Protein AF-A0A924LIJ9-F1 (afdb_monomer)

Sequence (118 aa):
MTGRARPAIWGLVGAFFLATGLNVYALPADGTVAAGQASIVTTKAAVTVNQSTQNAVINWQGFSIAQGEAVKFVQPNGNAVILNRVLGADPSSILGSLSANGKVFVVNPSGILFGSSA

Secondary structure (DSSP, 8-state):
----------------------------BS-EEEES-EEEEE-SSEEEEEE-SSEEEEEESB--B-TT-EEEEE-SSTT-EEEEEE-SSSPEEE-SEEEESSEEEEE-TT-EEE-TT-

Nearest PDB structures (foldseek):
  4i84-assembly2_B  TM=9.922E-01  e=5.155E-11  Haemophilus influenzae Rd KW20
  4i84-assembly1_A  TM=9.916E-01  e=1.038E-10  Haemophilus influenzae Rd KW20
  4rm6-assembly1_A  TM=9.778E-01  e=4.782E-10  Haemophilus influenzae Rd KW20
  8vbb-assembly1_A  TM=9.843E-01  e=4.210E-10  Escherichia coli ETEC H10407
  4rt6-assembly1_A  TM=9.891E-01  e=1.094E-09  Haemophilus influenzae Rd KW20

Structure (mmCIF, N/CA/C/O backbone):
data_AF-A0A924LIJ9-F1
#
_entry.id   AF-A0A924LIJ9-F1
#
loop_
_atom_site.group_PDB
_atom_site.id
_atom_site.type_symbol
_atom_site.label_atom_id
_atom_site.label_alt_id
_atom_site.label_comp_id
_atom_site.label_asym_id
_atom_site.label_entity_id
_atom_site.label_seq_id
_atom_site.pdbx_PDB_ins_code
_atom_site.Cartn_x
_atom_site.Cartn_y
_atom_site.Cartn_z
_atom_site.occupancy
_atom_site.B_iso_or_equiv
_atom_site.auth_seq_id
_atom_site.auth_comp_id
_atom_site.auth_asym_id
_atom_site.auth_atom_id
_atom_site.pdbx_PDB_model_num
ATOM 1 N N . MET A 1 1 ? 20.175 22.443 -79.063 1.00 53.19 1 MET A N 1
ATOM 2 C CA . MET A 1 1 ? 21.214 21.908 -78.159 1.00 53.19 1 MET A CA 1
ATOM 3 C C . MET A 1 1 ? 21.671 23.033 -77.245 1.00 53.19 1 MET A C 1
ATOM 5 O O . MET A 1 1 ? 22.390 23.885 -77.735 1.00 53.19 1 MET A O 1
ATOM 9 N N . THR A 1 2 ? 21.181 23.041 -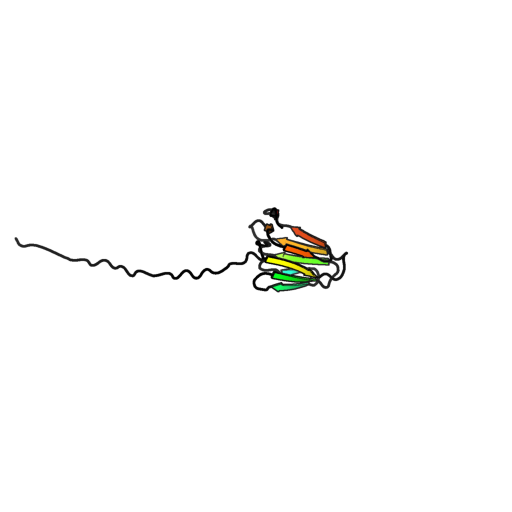75.998 1.00 53.56 2 THR A N 1
ATOM 10 C CA . THR A 1 2 ? 21.575 23.825 -74.793 1.00 53.56 2 THR A CA 1
ATOM 11 C C . THR A 1 2 ? 20.359 23.725 -73.847 1.00 53.56 2 THR A C 1
ATOM 13 O O . THR A 1 2 ? 19.258 24.040 -74.263 1.00 53.56 2 THR A O 1
ATOM 16 N N . GLY A 1 3 ? 20.346 23.218 -72.614 1.00 47.31 3 GLY A N 1
ATOM 17 C CA . GLY A 1 3 ? 21.355 22.670 -71.720 1.00 47.31 3 GLY A CA 1
ATOM 18 C C . GLY A 1 3 ? 21.146 23.226 -70.300 1.00 47.31 3 GLY A C 1
ATOM 19 O O . GLY A 1 3 ? 21.646 24.309 -70.047 1.00 47.31 3 GLY A O 1
ATOM 20 N N . ARG A 1 4 ? 20.523 22.429 -69.399 1.00 56.50 4 ARG A N 1
ATOM 21 C CA . ARG A 1 4 ? 20.652 22.434 -67.905 1.00 56.50 4 ARG A CA 1
ATOM 22 C C . ARG A 1 4 ? 20.063 23.656 -67.147 1.00 56.50 4 ARG A C 1
ATOM 24 O O . ARG A 1 4 ? 20.039 24.744 -67.684 1.00 56.50 4 ARG A O 1
ATOM 31 N N . ALA A 1 5 ? 19.575 23.613 -65.901 1.00 51.09 5 ALA A N 1
ATOM 32 C CA . ALA A 1 5 ? 19.364 22.602 -64.856 1.00 51.09 5 ALA A CA 1
ATOM 33 C C . ALA A 1 5 ? 18.304 23.144 -63.860 1.00 51.09 5 ALA A C 1
ATOM 35 O O . ALA A 1 5 ? 18.177 24.354 -63.688 1.00 51.09 5 ALA A O 1
ATOM 36 N N . ARG A 1 6 ? 17.572 22.257 -63.174 1.00 67.62 6 ARG A N 1
ATOM 37 C CA . ARG A 1 6 ? 16.712 22.591 -62.020 1.00 67.62 6 ARG A CA 1
ATOM 38 C C . ARG A 1 6 ? 17.536 22.444 -60.732 1.00 67.62 6 ARG A C 1
ATOM 40 O O . ARG A 1 6 ? 18.161 21.394 -60.594 1.00 67.62 6 ARG A O 1
ATOM 47 N N . PRO A 1 7 ? 17.471 23.367 -59.758 1.00 55.41 7 PRO A N 1
ATOM 48 C CA . PRO A 1 7 ? 17.781 23.031 -58.378 1.00 55.41 7 PRO A CA 1
ATOM 49 C C . PRO A 1 7 ? 16.484 22.862 -57.579 1.00 55.41 7 PRO A C 1
ATOM 51 O O . PRO A 1 7 ? 15.715 23.799 -57.374 1.00 55.41 7 PRO A O 1
ATOM 54 N N . ALA A 1 8 ? 16.249 21.627 -57.143 1.00 63.28 8 ALA A N 1
ATOM 55 C CA . ALA A 1 8 ? 15.420 21.330 -55.987 1.00 63.28 8 ALA A CA 1
ATOM 56 C C . ALA A 1 8 ? 16.213 21.717 -54.731 1.00 63.28 8 ALA A C 1
ATOM 58 O O . ALA A 1 8 ? 17.375 21.332 -54.617 1.00 63.28 8 ALA A O 1
ATOM 59 N N . ILE A 1 9 ? 15.605 22.437 -53.789 1.00 59.06 9 ILE A N 1
ATOM 60 C CA . ILE A 1 9 ? 16.165 22.589 -52.442 1.00 59.06 9 ILE A CA 1
ATOM 61 C C . ILE A 1 9 ? 15.238 21.846 -51.492 1.00 59.06 9 ILE A C 1
ATOM 63 O O . ILE A 1 9 ? 14.105 22.248 -51.236 1.00 59.06 9 ILE A O 1
ATOM 67 N N . TRP A 1 10 ? 15.739 20.696 -51.060 1.00 52.72 10 TRP A N 1
ATOM 68 C CA . TRP A 1 10 ? 15.192 19.872 -49.999 1.00 52.72 10 TRP A CA 1
ATOM 69 C C . TRP A 1 10 ? 15.326 20.608 -48.664 1.00 52.72 10 TRP A C 1
ATOM 71 O O . TRP A 1 10 ? 16.368 21.195 -48.373 1.00 52.72 10 TRP A O 1
ATOM 81 N N . GLY A 1 11 ? 14.253 20.590 -47.877 1.00 62.00 11 GLY A N 1
ATOM 82 C CA . GLY A 1 11 ? 14.210 21.200 -46.555 1.00 62.00 11 GLY A CA 1
ATOM 83 C C . GLY A 1 11 ? 15.048 20.453 -45.524 1.00 62.00 11 GLY A C 1
ATOM 84 O O . GLY A 1 11 ? 15.315 19.266 -45.669 1.00 62.00 11 GLY A O 1
ATOM 85 N N . LEU A 1 12 ? 15.387 21.155 -44.447 1.00 56.41 12 LEU A N 1
ATOM 86 C CA . LEU A 1 12 ? 15.771 20.576 -43.163 1.00 56.41 12 LEU A CA 1
ATOM 87 C C . LEU A 1 12 ? 15.346 21.564 -42.069 1.00 56.41 12 LEU A C 1
ATOM 89 O O . LEU A 1 12 ? 16.086 22.473 -41.703 1.00 56.41 12 LEU A O 1
ATOM 93 N N . VAL A 1 13 ? 14.122 21.405 -41.564 1.00 59.09 13 VAL A N 1
ATOM 94 C CA . VAL A 1 13 ? 13.743 21.982 -40.270 1.00 59.09 13 VAL A CA 1
ATOM 95 C C . VAL A 1 13 ? 14.268 21.016 -39.215 1.00 59.09 13 VAL A C 1
ATOM 97 O O . VAL A 1 13 ? 13.692 19.955 -38.989 1.00 59.09 13 VAL A O 1
ATOM 100 N N . GLY A 1 14 ? 15.407 21.349 -38.612 1.00 57.47 14 GLY A N 1
ATOM 101 C CA . GLY A 1 14 ? 15.916 20.632 -37.448 1.00 57.47 1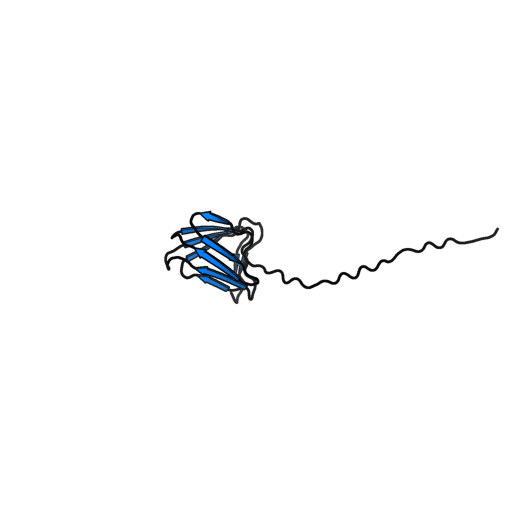4 GLY A CA 1
ATOM 102 C C . GLY A 1 14 ? 15.064 20.972 -36.229 1.00 57.47 14 GLY A C 1
ATOM 103 O O . GLY A 1 14 ? 15.233 22.034 -35.637 1.00 57.47 14 GLY A O 1
ATOM 104 N N . ALA A 1 15 ? 14.135 20.092 -35.860 1.00 65.31 15 ALA A N 1
ATOM 105 C CA . ALA A 1 15 ? 13.417 20.198 -34.597 1.00 65.31 15 ALA A CA 1
ATOM 106 C C . ALA A 1 15 ? 14.349 19.767 -33.454 1.00 65.31 15 ALA A C 1
ATOM 108 O O . ALA A 1 15 ? 14.656 18.587 -33.294 1.00 65.31 15 ALA A O 1
ATOM 109 N N . PHE A 1 16 ? 14.816 20.733 -32.663 1.00 62.50 16 PHE A N 1
ATOM 110 C CA . PHE A 1 16 ? 15.549 20.475 -31.428 1.00 62.50 16 PHE A CA 1
ATOM 111 C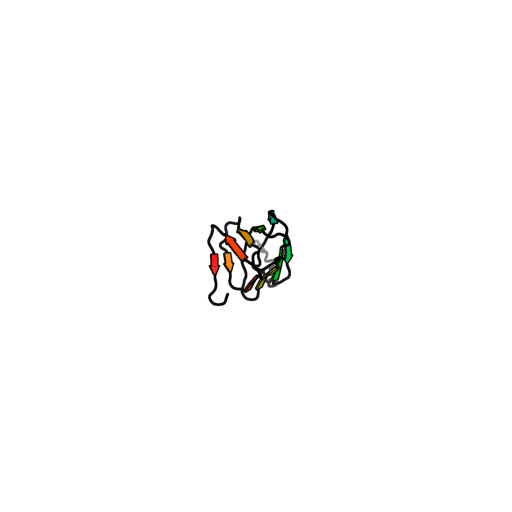 C . PHE A 1 16 ? 14.536 20.105 -30.335 1.00 62.50 16 PHE A C 1
ATOM 113 O O . PHE A 1 16 ? 13.941 20.978 -29.704 1.00 62.50 16 PHE A O 1
ATOM 120 N N . PHE A 1 17 ? 14.285 18.809 -30.139 1.00 63.78 17 PHE A N 1
ATOM 121 C CA . PHE A 1 17 ? 13.501 18.336 -28.999 1.00 63.78 17 PHE A CA 1
ATOM 122 C C . PHE A 1 17 ? 14.354 18.445 -27.734 1.00 63.78 17 PHE A C 1
ATOM 124 O O . PHE A 1 17 ? 15.230 17.619 -27.478 1.00 63.78 17 PHE A O 1
ATOM 131 N N . LEU A 1 18 ? 14.099 19.483 -26.938 1.00 65.44 18 LEU A N 1
ATOM 132 C CA . LEU A 1 18 ? 14.646 19.604 -25.594 1.00 65.44 18 LEU A CA 1
ATOM 133 C C . LEU A 1 18 ? 13.934 18.575 -24.700 1.00 65.44 18 LEU A C 1
ATOM 135 O O . LEU A 1 18 ? 12.845 18.829 -24.189 1.00 65.44 18 LEU A O 1
ATOM 139 N N . AL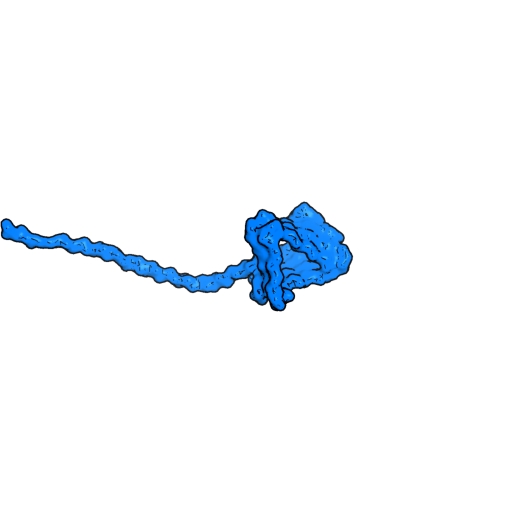A A 1 19 ? 14.523 17.387 -24.560 1.00 59.94 19 ALA A N 1
ATOM 140 C CA . ALA A 1 19 ? 14.037 16.357 -23.650 1.00 59.94 19 ALA A CA 1
ATOM 141 C C . ALA A 1 19 ? 14.291 16.806 -22.204 1.00 59.94 19 ALA A C 1
ATOM 143 O O . ALA A 1 19 ? 15.368 16.601 -21.645 1.00 59.94 19 ALA A O 1
ATOM 144 N N . THR A 1 20 ? 13.308 17.459 -21.590 1.00 63.31 20 THR A N 1
ATOM 145 C CA . THR A 1 20 ? 13.304 17.646 -20.142 1.00 63.31 20 THR A CA 1
ATOM 146 C C . THR A 1 20 ? 13.074 16.276 -19.502 1.00 63.31 20 THR A C 1
ATOM 148 O O . THR A 1 20 ? 12.096 15.592 -19.795 1.00 63.31 20 THR A O 1
ATOM 151 N N . GLY A 1 21 ? 14.014 15.827 -18.668 1.00 55.38 21 GLY A N 1
ATOM 152 C CA . GLY A 1 21 ? 13.903 14.555 -17.956 1.00 55.38 21 GLY A CA 1
ATOM 153 C C . GLY A 1 21 ? 12.758 14.601 -16.948 1.00 55.38 21 GLY A C 1
ATOM 154 O O . GLY A 1 21 ? 12.941 15.035 -15.810 1.00 55.38 21 GLY A O 1
ATOM 155 N N . LEU A 1 22 ? 11.566 14.175 -17.361 1.00 58.19 22 LEU A N 1
ATOM 156 C CA . LEU A 1 22 ? 10.467 13.927 -16.440 1.00 58.19 22 LEU A CA 1
ATOM 157 C C . LEU A 1 22 ? 10.837 12.694 -15.614 1.00 58.19 22 LEU A C 1
ATOM 159 O O . LEU A 1 22 ? 11.002 11.601 -16.148 1.00 58.19 22 LEU A O 1
ATOM 163 N N . ASN A 1 23 ? 10.994 12.880 -14.305 1.00 55.38 23 ASN A N 1
ATOM 164 C CA . ASN A 1 23 ? 11.074 11.750 -13.389 1.00 55.38 23 ASN A CA 1
ATOM 165 C C . ASN A 1 23 ? 9.666 11.154 -13.313 1.00 55.38 23 ASN A C 1
ATOM 167 O O . ASN A 1 23 ? 8.783 11.740 -12.685 1.00 55.38 23 ASN A O 1
ATOM 171 N N . VAL A 1 24 ? 9.448 10.045 -14.018 1.00 60.66 24 VAL A N 1
ATOM 172 C CA . VAL A 1 24 ? 8.225 9.251 -13.899 1.00 60.66 24 VAL A CA 1
ATOM 173 C C . VAL A 1 24 ? 8.390 8.376 -12.663 1.00 60.66 24 VAL A C 1
ATOM 175 O O . VAL A 1 24 ? 9.268 7.519 -12.621 1.00 60.66 24 VAL A O 1
ATOM 178 N N . TYR A 1 25 ? 7.583 8.645 -11.644 1.00 67.44 25 TYR A N 1
ATOM 179 C CA . TYR A 1 25 ? 7.535 7.852 -10.421 1.00 67.44 25 TYR A CA 1
ATOM 180 C C . TYR A 1 25 ? 6.682 6.603 -10.665 1.00 67.44 25 TYR A C 1
ATOM 182 O O . TYR A 1 25 ? 5.644 6.688 -11.322 1.00 67.44 25 TYR A O 1
ATOM 190 N N . ALA A 1 26 ? 7.123 5.451 -10.162 1.00 79.88 26 ALA A N 1
ATOM 191 C CA . ALA A 1 26 ? 6.475 4.152 -10.356 1.00 79.88 26 ALA A CA 1
ATOM 192 C C . ALA A 1 26 ? 5.474 3.810 -9.239 1.00 79.88 26 ALA A C 1
ATOM 194 O O . ALA A 1 26 ? 5.059 2.654 -9.138 1.00 79.88 26 ALA A O 1
ATOM 195 N N . LEU A 1 27 ? 5.109 4.803 -8.414 1.00 93.06 27 LEU A N 1
ATOM 196 C CA . LEU A 1 27 ? 4.148 4.686 -7.317 1.00 93.06 27 LEU A CA 1
ATOM 197 C C . LEU A 1 27 ? 2.846 3.994 -7.759 1.00 93.06 27 LEU A C 1
ATOM 199 O O . LEU A 1 27 ? 2.466 4.084 -8.931 1.00 93.06 27 LEU A O 1
ATOM 203 N N . PRO A 1 28 ? 2.101 3.368 -6.824 1.00 96.38 28 PRO A N 1
ATOM 204 C CA . PRO A 1 28 ? 0.805 2.788 -7.142 1.00 96.38 28 PRO A CA 1
ATOM 205 C C . PRO A 1 28 ? -0.130 3.801 -7.814 1.00 96.38 28 PRO A C 1
ATOM 207 O O . PRO A 1 28 ? -0.265 4.939 -7.357 1.00 96.38 28 PRO A O 1
ATOM 210 N N . ALA A 1 29 ? -0.785 3.367 -8.887 1.00 94.38 29 ALA A N 1
ATOM 211 C CA . ALA A 1 29 ? -1.559 4.216 -9.784 1.00 94.38 29 ALA A CA 1
ATOM 212 C C . ALA A 1 29 ? -3.041 3.820 -9.806 1.00 94.38 29 ALA A C 1
ATOM 214 O O . ALA A 1 29 ? -3.392 2.637 -9.731 1.00 94.38 29 ALA A O 1
ATOM 215 N N . ASP A 1 30 ? -3.900 4.835 -9.921 1.00 95.50 30 ASP A N 1
ATOM 216 C CA . ASP A 1 30 ? -5.357 4.722 -10.075 1.00 95.50 30 ASP A CA 1
ATOM 217 C C . ASP A 1 30 ? -6.046 3.864 -9.000 1.00 95.50 30 ASP A C 1
ATOM 219 O O . ASP A 1 30 ? -6.893 3.012 -9.273 1.00 95.50 30 ASP A O 1
ATOM 223 N N . GLY A 1 31 ? -5.666 4.091 -7.740 1.00 97.75 31 GLY A N 1
ATOM 224 C CA . GLY A 1 31 ? -6.256 3.415 -6.589 1.00 97.75 31 GLY A CA 1
ATOM 225 C C . GLY A 1 31 ? -7.720 3.790 -6.364 1.00 97.75 31 GLY A C 1
ATOM 226 O O . GLY A 1 31 ? -8.055 4.961 -6.197 1.00 97.75 31 GLY A O 1
ATOM 227 N N . THR A 1 32 ? -8.593 2.789 -6.284 1.00 98.44 32 THR A N 1
ATOM 228 C CA . THR A 1 32 ? -10.027 2.941 -6.010 1.00 98.44 32 THR A CA 1
ATOM 229 C C . THR A 1 32 ? -10.453 2.038 -4.856 1.00 98.44 32 THR A C 1
ATOM 231 O O . THR A 1 32 ? -10.216 0.829 -4.857 1.00 98.44 32 THR A O 1
ATOM 234 N N . VAL A 1 33 ? -11.080 2.619 -3.830 1.00 98.62 33 VAL A N 1
ATOM 235 C CA . VAL A 1 33 ? -11.582 1.856 -2.679 1.00 98.62 33 VAL A CA 1
ATOM 236 C C . VAL A 1 33 ? -12.803 1.050 -3.115 1.00 98.62 33 VAL A C 1
ATOM 238 O O . VAL A 1 33 ? -13.833 1.616 -3.465 1.00 98.62 33 VAL A O 1
ATOM 241 N N . ALA A 1 34 ? -12.685 -0.276 -3.094 1.00 98.56 34 ALA A N 1
ATOM 242 C CA . ALA A 1 34 ? -13.731 -1.199 -3.529 1.00 98.56 34 ALA A CA 1
ATOM 243 C C . ALA A 1 34 ? -14.583 -1.732 -2.364 1.00 98.56 34 ALA A C 1
ATOM 245 O O . ALA A 1 34 ? -15.718 -2.152 -2.574 1.00 98.56 34 ALA A O 1
ATOM 246 N N . ALA A 1 35 ? -14.039 -1.745 -1.144 1.00 98.75 35 ALA A N 1
ATOM 247 C CA . ALA A 1 35 ? -14.757 -2.133 0.069 1.00 98.75 35 ALA A CA 1
ATOM 248 C C . ALA A 1 35 ? -14.109 -1.521 1.318 1.00 98.75 35 ALA A C 1
ATOM 250 O O . ALA A 1 35 ? -12.903 -1.262 1.338 1.00 98.75 35 ALA A O 1
ATOM 251 N N . GLY A 1 36 ? -14.899 -1.353 2.382 1.00 98.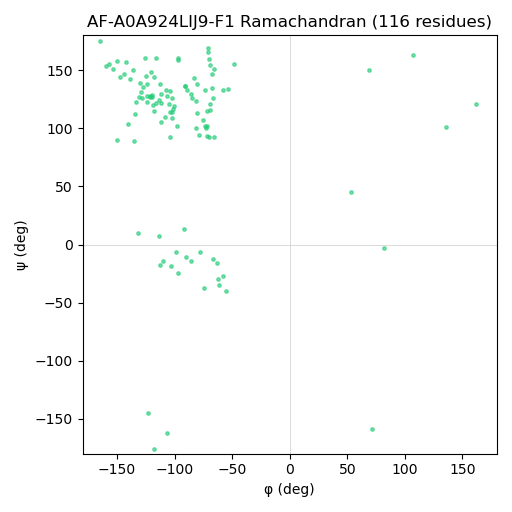56 36 GLY A N 1
ATOM 252 C CA . GLY A 1 36 ? -14.463 -0.666 3.599 1.00 98.56 36 GLY A CA 1
ATOM 253 C C . GLY A 1 36 ? -14.320 0.841 3.389 1.00 98.56 36 GLY A C 1
ATOM 254 O O . GLY A 1 36 ? -14.928 1.410 2.481 1.00 98.56 36 GLY A O 1
ATOM 255 N N . GLN A 1 37 ? -13.539 1.496 4.247 1.00 98.69 37 GLN A N 1
ATOM 256 C CA . GLN A 1 37 ? -13.225 2.914 4.115 1.00 98.69 37 GLN A CA 1
ATOM 257 C C . GLN A 1 37 ? -11.721 3.143 4.240 1.00 98.69 37 GLN A C 1
ATOM 259 O O . GLN A 1 37 ? -11.074 2.721 5.204 1.00 98.69 37 GLN A O 1
ATOM 264 N N . ALA A 1 38 ? -11.178 3.830 3.240 1.00 98.56 38 ALA A N 1
ATOM 265 C CA . ALA A 1 38 ? -9.815 4.320 3.224 1.00 98.56 38 ALA A CA 1
ATOM 266 C C . ALA A 1 38 ? -9.731 5.603 2.386 1.00 98.56 38 ALA A C 1
ATOM 268 O O . ALA A 1 38 ? -10.577 5.845 1.526 1.00 98.56 38 ALA A O 1
ATOM 269 N N . SER A 1 39 ? -8.704 6.411 2.614 1.00 98.62 39 SER A N 1
ATOM 270 C CA . SER A 1 39 ? -8.314 7.504 1.724 1.00 98.62 39 SER A CA 1
ATOM 271 C C . SER A 1 39 ? -6.888 7.293 1.229 1.00 98.62 39 SER A C 1
ATOM 273 O O . SER A 1 39 ? -6.057 6.712 1.928 1.00 98.62 39 SER A O 1
ATOM 275 N N . ILE A 1 40 ? -6.616 7.751 0.010 1.00 98.69 40 ILE A N 1
ATOM 276 C CA . ILE A 1 40 ? -5.321 7.610 -0.657 1.00 98.69 40 ILE A CA 1
ATOM 277 C C . ILE A 1 40 ? -4.766 9.014 -0.870 1.00 98.69 40 ILE A C 1
ATOM 279 O O . ILE A 1 40 ? -5.412 9.850 -1.498 1.00 98.69 40 ILE A O 1
ATOM 283 N N . VAL A 1 41 ? -3.582 9.276 -0.324 1.00 98.19 41 VAL A N 1
ATOM 284 C CA . VAL A 1 41 ? -2.874 10.549 -0.464 1.00 98.19 41 VAL A CA 1
ATOM 285 C C . VAL A 1 41 ? -1.562 10.286 -1.182 1.00 98.19 41 VAL A C 1
ATOM 287 O O . VAL A 1 41 ? -0.684 9.615 -0.642 1.00 98.19 41 VAL A O 1
ATOM 290 N N . THR A 1 42 ? -1.426 10.834 -2.384 1.00 95.88 42 THR A N 1
ATOM 291 C CA . THR A 1 42 ? -0.229 10.677 -3.213 1.00 95.88 42 THR A CA 1
ATOM 292 C C . THR A 1 42 ? 0.552 11.982 -3.249 1.00 95.88 42 THR A C 1
ATOM 294 O O . THR A 1 42 ? 0.004 13.059 -3.468 1.00 95.88 42 THR A O 1
ATOM 297 N N . THR A 1 43 ? 1.855 11.874 -3.034 1.00 94.00 43 THR A N 1
ATOM 298 C CA . THR A 1 43 ? 2.837 12.947 -3.197 1.00 94.00 43 THR A CA 1
ATOM 299 C C . THR A 1 43 ? 3.834 12.547 -4.280 1.00 94.00 43 THR A C 1
ATOM 301 O O . THR A 1 43 ? 3.708 11.485 -4.884 1.00 94.00 43 THR A O 1
ATOM 304 N N . LYS A 1 44 ? 4.863 13.369 -4.510 1.00 90.75 44 LYS A N 1
ATOM 305 C CA . LYS A 1 44 ? 5.868 13.112 -5.547 1.00 90.75 44 LYS A CA 1
ATOM 306 C C . LYS A 1 44 ? 6.550 11.741 -5.418 1.00 90.75 44 LYS A C 1
ATOM 308 O O . LYS A 1 44 ? 6.790 11.111 -6.432 1.00 90.75 44 LYS A O 1
ATOM 313 N N . ALA A 1 45 ? 6.869 11.299 -4.201 1.00 94.69 45 ALA A N 1
ATOM 314 C CA . ALA A 1 45 ? 7.639 10.071 -3.963 1.00 94.69 45 ALA A CA 1
ATOM 315 C C . ALA A 1 45 ? 7.001 9.150 -2.910 1.00 94.69 45 ALA A C 1
ATOM 317 O O . ALA A 1 45 ? 7.632 8.205 -2.444 1.00 94.69 45 ALA A O 1
ATOM 318 N N . ALA A 1 46 ? 5.764 9.427 -2.490 1.00 97.00 46 ALA A N 1
ATOM 319 C CA . ALA A 1 46 ? 5.107 8.607 -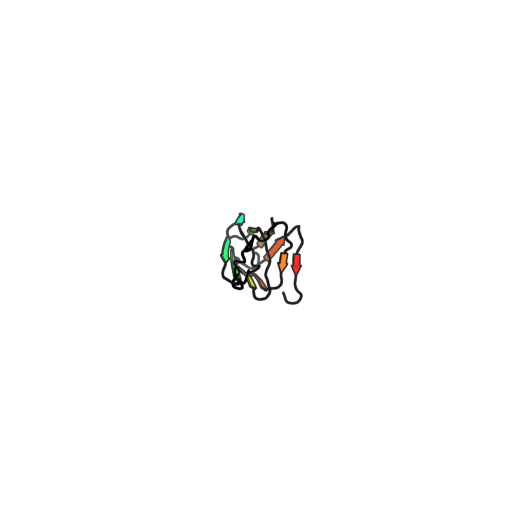1.484 1.00 97.00 46 ALA A CA 1
ATOM 320 C C . ALA A 1 46 ? 3.594 8.525 -1.663 1.00 97.00 46 ALA A C 1
ATOM 322 O O . ALA A 1 46 ? 2.950 9.527 -1.981 1.00 97.00 46 ALA A O 1
ATOM 323 N N . VAL A 1 47 ? 3.035 7.356 -1.351 1.00 98.56 47 VAL A N 1
ATOM 324 C CA . VAL A 1 47 ? 1.598 7.131 -1.160 1.00 98.56 47 VAL A CA 1
ATOM 325 C C . VAL A 1 47 ? 1.333 6.816 0.309 1.00 98.56 47 VAL A C 1
ATOM 327 O O . VAL A 1 47 ? 1.958 5.937 0.896 1.00 98.56 47 VAL A O 1
ATOM 330 N N . THR A 1 48 ? 0.379 7.517 0.912 1.00 98.75 48 THR A N 1
ATOM 331 C CA . THR A 1 48 ? -0.159 7.179 2.233 1.00 98.75 48 THR A CA 1
ATOM 332 C C . THR A 1 48 ? -1.611 6.754 2.097 1.00 98.75 48 THR A C 1
ATOM 334 O O . THR A 1 48 ? -2.440 7.506 1.589 1.00 98.75 48 THR A O 1
ATOM 337 N N . VAL A 1 49 ? -1.921 5.555 2.580 1.00 98.81 49 VAL A N 1
ATOM 338 C CA . VAL A 1 49 ? -3.278 5.018 2.650 1.00 98.81 49 VAL A CA 1
ATOM 339 C C . VAL A 1 49 ? -3.754 5.093 4.095 1.00 98.81 49 VAL A C 1
ATOM 341 O O . VAL A 1 49 ? -3.217 4.401 4.958 1.00 98.81 49 VAL A O 1
ATOM 344 N N . ASN A 1 50 ? -4.764 5.919 4.361 1.00 98.81 50 ASN A N 1
ATOM 345 C CA . ASN A 1 50 ? -5.392 6.018 5.677 1.00 98.81 50 ASN A CA 1
ATOM 346 C C . ASN A 1 50 ? -6.666 5.177 5.683 1.00 98.81 50 ASN A C 1
ATOM 348 O O . ASN A 1 50 ? -7.687 5.592 5.143 1.00 98.81 50 ASN A O 1
ATOM 352 N N . GLN A 1 51 ? -6.603 3.991 6.273 1.00 98.88 51 GLN A N 1
ATOM 353 C CA . GLN A 1 51 ? -7.733 3.085 6.432 1.00 98.88 51 GLN A CA 1
ATOM 354 C C . GLN A 1 51 ? -8.464 3.381 7.747 1.00 98.88 51 GLN A C 1
ATOM 356 O O . GLN A 1 51 ? -7.836 3.466 8.800 1.00 98.88 51 GLN A O 1
ATOM 361 N N . SER A 1 52 ? -9.794 3.477 7.703 1.00 98.62 52 SER A N 1
ATOM 362 C CA . SER A 1 52 ? -10.632 3.713 8.889 1.00 98.62 52 SER A CA 1
ATOM 363 C C . SER A 1 52 ? -11.484 2.507 9.304 1.00 98.62 52 SER A C 1
ATOM 365 O O . SER A 1 52 ? -11.958 2.467 10.436 1.00 98.62 52 SER A O 1
ATOM 367 N N . THR A 1 53 ? -11.640 1.489 8.451 1.00 98.75 53 THR A N 1
ATOM 368 C CA . THR A 1 53 ? -12.344 0.235 8.790 1.00 98.75 53 THR A CA 1
ATOM 369 C C . THR A 1 53 ? -11.410 -0.889 9.205 1.00 98.75 53 THR A C 1
ATOM 371 O O . THR A 1 53 ? -10.242 -0.906 8.833 1.00 98.75 53 THR A O 1
ATOM 374 N N . GLN A 1 54 ? -11.938 -1.906 9.896 1.00 98.69 54 GLN A N 1
ATOM 375 C CA . GLN A 1 54 ? -11.167 -3.109 10.238 1.00 98.69 54 GLN A CA 1
ATOM 376 C C . GLN A 1 54 ? -10.670 -3.868 8.997 1.00 98.69 54 GLN A C 1
ATOM 378 O O . GLN A 1 54 ? -9.570 -4.412 9.009 1.00 98.69 54 GLN A O 1
ATOM 383 N N . ASN A 1 55 ? -11.464 -3.880 7.924 1.00 98.88 55 ASN A N 1
ATOM 384 C CA . ASN A 1 55 ? -11.119 -4.491 6.644 1.00 98.88 55 ASN A CA 1
ATOM 385 C C . ASN A 1 55 ? -11.377 -3.492 5.514 1.00 98.88 55 ASN A C 1
ATOM 387 O O . ASN A 1 55 ? -12.404 -2.807 5.532 1.00 98.88 55 ASN A O 1
ATOM 391 N N . ALA A 1 56 ? -10.477 -3.420 4.538 1.00 98.88 56 ALA A N 1
ATOM 392 C CA . ALA A 1 56 ? -10.657 -2.622 3.329 1.00 98.88 56 ALA A CA 1
ATOM 393 C C . ALA A 1 56 ? -10.083 -3.335 2.100 1.00 98.88 56 ALA A C 1
ATOM 395 O O . ALA A 1 56 ? -9.203 -4.192 2.210 1.00 98.88 56 ALA A O 1
ATOM 396 N N . VAL A 1 57 ? -10.580 -2.968 0.921 1.00 98.88 57 VAL A N 1
ATOM 397 C CA . VAL A 1 57 ? -10.057 -3.428 -0.368 1.00 98.88 57 VAL A CA 1
ATOM 398 C C . VAL A 1 57 ? -9.820 -2.218 -1.254 1.00 98.88 57 VAL A C 1
ATOM 400 O O . VAL A 1 57 ? -10.715 -1.386 -1.405 1.00 98.88 57 VAL A O 1
ATOM 403 N N . ILE A 1 58 ? -8.644 -2.145 -1.869 1.00 98.88 58 ILE A N 1
ATOM 404 C CA . ILE A 1 58 ? -8.321 -1.151 -2.891 1.00 98.88 58 ILE A CA 1
ATOM 405 C C . ILE A 1 58 ? -7.966 -1.884 -4.182 1.00 98.88 58 ILE A C 1
ATOM 407 O O . ILE A 1 58 ? -7.140 -2.799 -4.182 1.00 98.88 58 ILE A O 1
ATOM 411 N N . ASN A 1 59 ? -8.606 -1.486 -5.275 1.00 98.81 59 ASN A N 1
ATOM 412 C CA . ASN A 1 59 ? -8.216 -1.882 -6.618 1.00 98.81 59 ASN A CA 1
ATOM 413 C C . ASN A 1 59 ? -7.239 -0.849 -7.173 1.00 98.81 59 ASN A C 1
ATOM 415 O O . ASN A 1 59 ? -7.480 0.346 -7.039 1.00 98.81 59 ASN A O 1
ATOM 419 N N . TRP A 1 60 ? -6.177 -1.306 -7.817 1.00 98.50 60 TRP A N 1
ATOM 420 C CA . TRP A 1 60 ? -5.143 -0.472 -8.419 1.00 98.50 60 TRP A CA 1
ATOM 421 C C . TRP A 1 60 ? -4.981 -0.836 -9.891 1.00 98.50 60 TRP A C 1
ATOM 423 O O . TRP A 1 60 ? -5.066 -2.016 -10.241 1.00 98.50 60 TRP A O 1
ATOM 433 N N . GLN A 1 61 ? -4.689 0.147 -10.743 1.00 97.75 61 GLN A N 1
ATOM 434 C CA . GLN A 1 61 ? -4.269 -0.145 -12.115 1.00 97.75 61 GLN A CA 1
ATOM 435 C C . GLN A 1 61 ? -2.829 -0.668 -12.139 1.00 97.75 61 GLN A C 1
ATOM 437 O O . GLN A 1 61 ? -2.529 -1.611 -12.862 1.00 97.75 61 GLN A O 1
ATOM 442 N N . GLY A 1 62 ? -1.960 -0.122 -11.289 1.00 97.38 62 GLY A N 1
ATOM 443 C CA . GLY A 1 62 ? -0.604 -0.615 -11.068 1.00 97.38 62 GLY A CA 1
ATOM 444 C C . GLY A 1 62 ? -0.206 -0.449 -9.607 1.00 97.38 62 GLY A C 1
ATOM 445 O O . GLY A 1 62 ? -0.635 0.494 -8.947 1.00 97.38 62 GLY A O 1
ATOM 446 N N . PHE A 1 63 ? 0.607 -1.367 -9.090 1.00 98.31 63 PHE A N 1
ATOM 447 C CA . PHE A 1 63 ? 1.155 -1.280 -7.736 1.00 98.31 63 PHE A CA 1
ATOM 448 C C . PHE A 1 63 ? 2.641 -1.623 -7.784 1.00 98.31 63 PHE A C 1
ATOM 450 O O . PHE A 1 63 ? 3.020 -2.786 -7.653 1.00 98.31 63 PHE A O 1
ATOM 457 N N . SER A 1 64 ? 3.466 -0.609 -8.007 1.00 97.88 64 SER A N 1
ATOM 458 C CA . SER A 1 64 ? 4.922 -0.693 -7.938 1.00 97.88 64 SER A CA 1
ATOM 459 C C . SER A 1 64 ? 5.432 0.373 -6.971 1.00 97.88 64 SER A C 1
ATOM 461 O O . SER A 1 64 ? 4.708 1.296 -6.606 1.00 97.88 64 SER A O 1
ATOM 463 N N . ILE A 1 65 ? 6.650 0.189 -6.476 1.00 97.62 65 ILE A N 1
ATOM 464 C CA . ILE A 1 65 ? 7.325 1.124 -5.577 1.00 97.62 65 ILE A CA 1
ATOM 465 C C . ILE A 1 65 ? 8.781 1.144 -6.023 1.00 97.62 65 ILE A C 1
ATOM 467 O O . ILE A 1 65 ? 9.504 0.181 -5.769 1.00 97.62 65 ILE A O 1
ATOM 471 N N . ALA A 1 66 ? 9.219 2.182 -6.730 1.00 96.06 66 ALA A N 1
ATOM 472 C CA . ALA A 1 66 ? 10.614 2.296 -7.143 1.00 96.06 66 ALA A CA 1
ATOM 473 C C . ALA A 1 66 ? 11.534 2.589 -5.948 1.00 96.06 66 ALA A C 1
ATOM 475 O O . ALA A 1 66 ? 11.101 2.978 -4.862 1.00 96.06 66 ALA A O 1
ATOM 476 N N . GLN A 1 67 ? 12.841 2.424 -6.146 1.00 94.75 67 GLN A N 1
ATOM 477 C CA . GLN A 1 67 ? 13.824 2.808 -5.139 1.00 94.75 67 GLN A CA 1
ATOM 478 C C . GLN A 1 67 ? 13.694 4.305 -4.804 1.00 94.75 67 GLN A C 1
ATOM 480 O O . GLN A 1 67 ? 13.608 5.147 -5.695 1.00 94.75 67 GLN A O 1
ATOM 485 N N . GLY A 1 68 ? 13.689 4.637 -3.511 1.00 93.75 68 GLY A N 1
ATOM 486 C CA . GLY A 1 68 ? 13.475 6.009 -3.033 1.00 93.75 68 GLY A CA 1
ATOM 487 C C . GLY A 1 68 ? 12.004 6.435 -2.955 1.00 93.75 68 GLY A C 1
ATOM 488 O O . GLY A 1 68 ? 11.726 7.533 -2.477 1.00 93.75 68 GLY A O 1
ATOM 489 N N . GLU A 1 69 ? 11.071 5.575 -3.370 1.00 96.56 69 GLU A N 1
ATOM 490 C CA . GLU A 1 69 ? 9.638 5.756 -3.155 1.00 96.56 69 GLU A CA 1
ATOM 491 C C . GLU A 1 69 ? 9.150 4.986 -1.923 1.00 96.56 69 GLU A C 1
ATOM 493 O O . GLU A 1 69 ? 9.775 4.017 -1.476 1.00 96.56 69 GLU A O 1
ATOM 498 N N . ALA A 1 70 ? 8.009 5.411 -1.374 1.00 97.75 70 ALA A N 1
ATOM 499 C CA . ALA A 1 70 ? 7.411 4.767 -0.213 1.00 97.75 70 ALA A CA 1
ATOM 500 C C . ALA A 1 70 ? 5.888 4.626 -0.310 1.00 97.75 70 ALA A C 1
ATOM 502 O O . ALA A 1 70 ? 5.178 5.540 -0.725 1.00 97.75 70 ALA A O 1
ATOM 503 N N . VAL A 1 71 ? 5.367 3.506 0.184 1.00 98.62 71 VAL A N 1
ATOM 504 C CA . VAL A 1 71 ? 3.940 3.318 0.454 1.00 98.62 71 VAL A CA 1
ATOM 505 C C . VAL A 1 71 ? 3.749 3.026 1.938 1.00 98.62 71 VAL A C 1
ATOM 507 O O . VAL A 1 71 ? 4.365 2.115 2.497 1.00 98.62 71 VAL A O 1
ATOM 510 N N . LYS A 1 72 ? 2.882 3.802 2.589 1.00 98.81 72 LYS A N 1
ATOM 511 C CA . LYS A 1 72 ? 2.555 3.656 4.008 1.00 98.81 72 LYS A CA 1
ATOM 512 C C . LYS A 1 72 ? 1.066 3.414 4.204 1.00 98.81 72 LYS A C 1
ATOM 514 O O . LYS A 1 72 ? 0.246 4.225 3.784 1.00 98.81 72 LYS A O 1
ATOM 519 N N . PHE A 1 73 ? 0.727 2.352 4.922 1.00 98.88 73 PHE A N 1
ATOM 520 C CA . PHE A 1 73 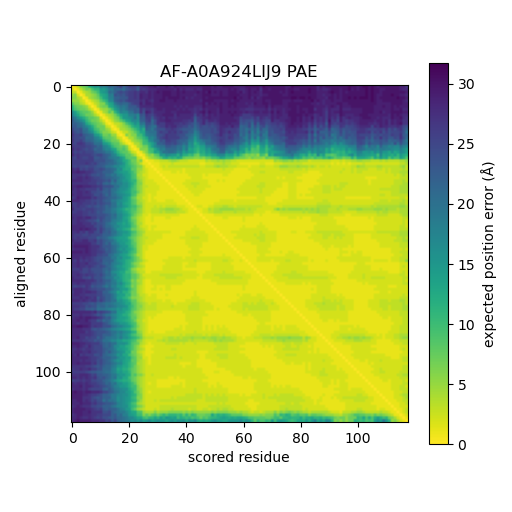? -0.631 2.065 5.367 1.00 98.88 73 PHE A CA 1
ATOM 521 C C . PHE A 1 73 ? -0.789 2.463 6.838 1.00 98.88 73 PHE A C 1
ATOM 523 O O . PHE A 1 73 ? -0.123 1.917 7.717 1.00 98.88 73 PHE A O 1
ATOM 530 N N . VAL A 1 74 ? -1.666 3.431 7.099 1.00 98.88 74 VAL A N 1
ATOM 531 C CA . VAL A 1 74 ? -2.100 3.838 8.439 1.00 98.88 74 VAL A CA 1
ATOM 532 C C . VAL A 1 74 ? -3.474 3.229 8.675 1.00 98.88 74 VAL A C 1
ATOM 534 O O . VAL A 1 74 ? -4.451 3.625 8.047 1.00 98.88 74 VAL A O 1
ATOM 537 N N . GLN A 1 75 ? -3.533 2.230 9.544 1.00 98.88 75 GLN A N 1
ATOM 538 C CA . GLN A 1 75 ? -4.712 1.406 9.794 1.00 98.88 75 GLN A CA 1
ATOM 539 C C . GLN A 1 75 ? -5.212 1.592 11.237 1.00 98.88 75 GLN A C 1
ATOM 541 O O . GLN A 1 75 ? -4.431 2.010 12.097 1.00 98.88 75 GLN A O 1
ATOM 546 N N . PRO A 1 76 ? -6.475 1.248 11.558 1.00 98.75 76 PRO A N 1
ATOM 547 C CA . PRO A 1 76 ? -7.047 1.523 12.880 1.00 98.75 76 PRO A CA 1
ATOM 548 C C . PRO A 1 76 ? -6.337 0.820 14.045 1.00 98.75 76 PRO A C 1
ATOM 550 O O . PRO A 1 76 ? -6.357 1.311 15.169 1.00 98.75 76 PRO A O 1
ATOM 553 N N . ASN A 1 77 ? -5.740 -0.351 13.801 1.00 98.69 77 ASN A N 1
ATOM 554 C CA . ASN A 1 77 ? -4.994 -1.140 14.783 1.00 98.69 77 ASN A CA 1
ATOM 555 C C . ASN A 1 77 ? -4.143 -2.218 14.081 1.00 98.69 77 ASN A C 1
ATOM 557 O O . ASN A 1 77 ? -4.272 -2.430 12.875 1.00 98.69 77 ASN A O 1
ATOM 561 N N . GLY A 1 78 ? -3.325 -2.945 14.849 1.00 98.69 78 GLY A N 1
ATOM 562 C CA . GLY A 1 78 ? -2.445 -4.002 14.328 1.00 98.69 78 GLY A CA 1
ATOM 563 C C . GLY A 1 78 ? -3.138 -5.245 13.761 1.00 98.69 78 GLY A C 1
ATOM 564 O O . GLY A 1 78 ? -2.510 -6.047 13.074 1.00 98.69 78 GLY A O 1
ATOM 565 N N . ASN A 1 79 ? -4.440 -5.403 14.007 1.00 98.62 79 ASN A N 1
ATOM 566 C CA . ASN A 1 79 ? -5.238 -6.504 13.472 1.00 98.62 79 ASN A CA 1
ATOM 567 C C . ASN A 1 79 ? -6.046 -6.112 12.232 1.00 98.62 79 ASN A C 1
ATOM 569 O O . ASN A 1 79 ? -6.689 -6.981 11.642 1.00 98.62 79 ASN A O 1
ATOM 573 N N . ALA A 1 80 ? -6.053 -4.832 11.854 1.00 98.88 80 ALA A N 1
ATOM 574 C CA . ALA A 1 80 ? -6.740 -4.378 10.659 1.00 98.88 80 ALA A CA 1
ATOM 575 C C . ALA A 1 80 ? -6.052 -4.921 9.401 1.00 98.88 80 ALA A C 1
ATOM 577 O O . ALA A 1 80 ? -4.833 -5.107 9.365 1.00 98.88 80 ALA A O 1
ATOM 578 N N . VAL A 1 81 ? -6.853 -5.194 8.376 1.00 98.88 81 VAL A N 1
ATOM 579 C CA . VAL A 1 81 ? -6.417 -5.820 7.128 1.00 98.88 81 VAL A CA 1
ATOM 580 C C . VAL A 1 81 ? -6.786 -4.927 5.956 1.00 98.88 81 VAL A C 1
ATOM 582 O O . VAL A 1 81 ? -7.905 -4.417 5.882 1.00 98.88 81 VAL A O 1
ATOM 585 N N . ILE A 1 82 ? -5.871 -4.790 5.002 1.00 98.88 82 ILE A N 1
ATOM 586 C CA . ILE A 1 82 ? -6.179 -4.239 3.686 1.00 98.88 82 ILE A CA 1
ATOM 587 C C . ILE A 1 82 ? -5.706 -5.173 2.584 1.00 98.88 82 ILE A C 1
ATOM 589 O O . ILE A 1 82 ? -4.592 -5.698 2.630 1.00 98.88 82 ILE A O 1
ATOM 593 N N . LEU A 1 83 ? -6.565 -5.373 1.590 1.00 98.88 83 LEU A N 1
ATOM 594 C CA . LEU A 1 83 ? -6.236 -6.090 0.368 1.00 98.88 83 LEU A CA 1
ATOM 595 C C . LEU A 1 83 ? -6.052 -5.091 -0.776 1.00 98.88 83 LEU A C 1
ATOM 597 O O . LEU A 1 83 ? -6.986 -4.381 -1.142 1.00 98.88 83 LEU A O 1
ATOM 601 N N . ASN A 1 84 ? -4.867 -5.083 -1.374 1.00 98.81 84 ASN A N 1
ATOM 602 C CA . ASN A 1 84 ? -4.556 -4.342 -2.589 1.00 98.81 84 ASN A CA 1
ATOM 603 C C . ASN A 1 84 ? -4.595 -5.312 -3.771 1.00 98.81 84 ASN A C 1
ATOM 605 O O . ASN A 1 84 ? -3.834 -6.280 -3.799 1.00 98.81 84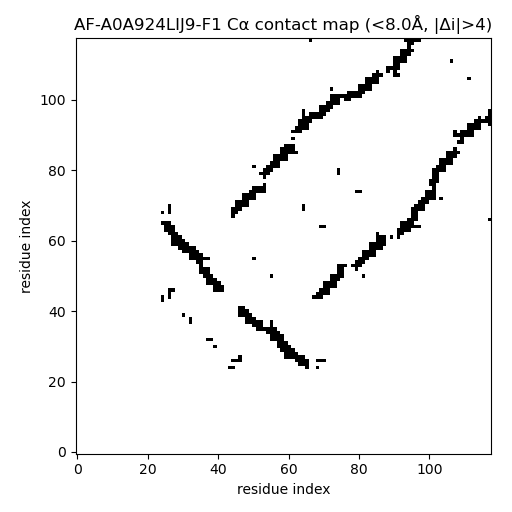 ASN A O 1
ATOM 609 N N . ARG A 1 85 ? -5.485 -5.073 -4.735 1.00 98.75 85 ARG A N 1
ATOM 610 C CA . ARG A 1 85 ? -5.620 -5.896 -5.944 1.00 98.75 85 ARG A CA 1
ATOM 611 C C . ARG A 1 85 ? -5.190 -5.102 -7.161 1.00 98.75 85 ARG A C 1
ATOM 613 O O . ARG A 1 85 ? -5.778 -4.061 -7.434 1.00 98.75 85 ARG A O 1
ATOM 620 N N . VAL A 1 86 ? -4.209 -5.605 -7.896 1.00 98.56 86 VAL A N 1
ATOM 621 C CA . VAL A 1 86 ? -3.810 -5.036 -9.184 1.00 98.56 86 VAL A CA 1
ATOM 622 C C . VAL A 1 86 ? -4.701 -5.618 -10.275 1.00 98.56 86 VAL A C 1
ATOM 624 O O . VAL A 1 86 ? -4.851 -6.836 -10.370 1.00 98.56 86 VAL A O 1
ATOM 627 N N . LEU A 1 87 ? -5.329 -4.736 -11.051 1.00 98.12 87 LEU A N 1
ATOM 628 C CA . LEU A 1 87 ? -6.198 -5.090 -12.176 1.00 98.12 87 LEU A CA 1
ATOM 629 C C . LEU A 1 87 ? -5.512 -4.900 -13.534 1.00 98.12 87 LEU A C 1
ATOM 631 O O . LEU A 1 87 ? -5.986 -5.442 -14.531 1.00 98.12 87 LEU A O 1
ATOM 635 N N . GLY A 1 88 ? -4.425 -4.125 -13.580 1.00 96.44 88 GLY A N 1
ATOM 636 C CA . GLY A 1 88 ? -3.612 -3.966 -14.778 1.00 96.44 88 GLY A CA 1
ATOM 637 C C . GLY A 1 88 ? -2.799 -5.209 -15.118 1.00 96.44 88 GLY A C 1
ATOM 638 O O . GLY A 1 88 ? -2.693 -6.151 -14.336 1.00 96.44 88 GLY A O 1
ATOM 639 N N . ALA A 1 89 ? -2.229 -5.195 -16.321 1.00 96.12 89 ALA A N 1
ATOM 640 C CA . ALA A 1 89 ? -1.495 -6.330 -16.870 1.00 96.12 89 ALA A CA 1
ATOM 641 C C . ALA A 1 89 ? -0.019 -6.373 -16.442 1.00 96.12 89 ALA A C 1
ATOM 643 O O . ALA A 1 89 ? 0.622 -7.409 -16.614 1.00 96.12 89 ALA A O 1
ATOM 644 N N . ASP A 1 90 ? 0.525 -5.290 -15.888 1.00 95.12 90 ASP A N 1
ATOM 645 C CA . ASP A 1 90 ? 1.947 -5.204 -15.556 1.00 95.12 90 ASP A CA 1
ATOM 646 C C . ASP A 1 90 ? 2.273 -5.857 -14.201 1.00 95.12 90 ASP A C 1
ATOM 648 O O . ASP A 1 90 ? 1.490 -5.751 -13.248 1.00 95.12 90 ASP A O 1
ATOM 652 N N . PRO A 1 91 ? 3.440 -6.517 -14.071 1.00 96.94 91 PRO A N 1
ATOM 653 C CA . PRO A 1 91 ? 3.896 -7.054 -12.797 1.00 96.94 91 PRO A CA 1
ATOM 654 C C . PRO A 1 91 ? 4.202 -5.936 -11.794 1.00 96.94 91 PRO A C 1
ATOM 656 O O . PRO A 1 91 ? 4.631 -4.836 -12.144 1.00 96.94 91 PRO A O 1
ATOM 659 N N . SER A 1 92 ? 4.045 -6.251 -10.512 1.00 98.12 92 SER A N 1
ATOM 660 C CA . SER A 1 92 ? 4.411 -5.353 -9.419 1.00 98.12 92 SER A CA 1
ATOM 661 C C . SER A 1 92 ? 5.908 -5.434 -9.137 1.00 98.12 92 SER A C 1
ATOM 663 O O . SER A 1 92 ? 6.411 -6.511 -8.823 1.00 98.12 92 SER A O 1
ATOM 665 N N . SER A 1 93 ? 6.610 -4.301 -9.187 1.00 97.25 93 SER A N 1
ATOM 666 C CA . SER A 1 93 ? 8.011 -4.193 -8.759 1.00 97.25 93 SER A CA 1
ATOM 667 C C . SER A 1 93 ? 8.096 -3.412 -7.454 1.00 97.25 93 SER A C 1
ATOM 669 O O . SER A 1 93 ? 7.862 -2.205 -7.433 1.00 97.25 93 SER A O 1
ATOM 671 N N . ILE A 1 94 ? 8.422 -4.097 -6.361 1.00 97.62 94 ILE A N 1
ATOM 672 C CA . ILE A 1 94 ? 8.565 -3.515 -5.026 1.00 97.62 94 ILE A CA 1
ATOM 673 C C . ILE A 1 94 ? 10.056 -3.390 -4.724 1.00 97.62 94 ILE A C 1
ATOM 675 O O . ILE A 1 94 ? 10.698 -4.340 -4.291 1.00 97.62 94 ILE A O 1
ATOM 679 N N . LEU A 1 95 ? 10.615 -2.228 -5.044 1.00 97.00 95 LEU A N 1
ATOM 680 C CA . LEU A 1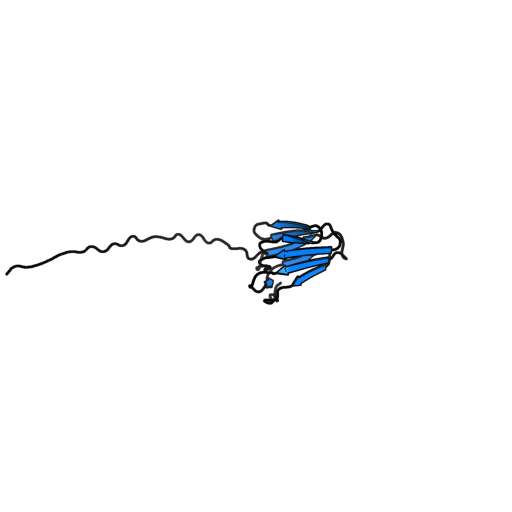 95 ? 12.039 -1.898 -4.923 1.00 97.00 95 LEU A CA 1
ATOM 681 C C . LEU A 1 95 ? 12.307 -0.828 -3.848 1.00 97.00 95 LEU A C 1
ATOM 683 O O . LEU A 1 95 ? 13.451 -0.653 -3.431 1.00 97.00 95 LEU A O 1
ATOM 687 N N . GLY A 1 96 ? 11.271 -0.088 -3.445 1.00 96.25 96 GLY A N 1
ATOM 688 C CA . GLY A 1 96 ? 11.288 0.882 -2.350 1.00 96.25 96 GLY A CA 1
ATOM 689 C C . GLY A 1 96 ? 10.551 0.390 -1.105 1.00 96.25 96 GLY A C 1
ATOM 690 O O . GLY A 1 96 ? 10.287 -0.798 -0.945 1.00 96.25 96 GLY A O 1
ATOM 691 N N . SER A 1 97 ? 10.199 1.317 -0.214 1.00 97.06 97 SER A N 1
ATOM 692 C CA . SER A 1 97 ? 9.669 0.974 1.109 1.00 97.06 97 SER A CA 1
ATOM 693 C C . SER A 1 97 ? 8.162 0.729 1.113 1.00 97.06 97 SER A C 1
ATOM 695 O O . SER A 1 97 ? 7.375 1.586 0.712 1.00 97.06 97 SER A O 1
ATOM 697 N N . LEU A 1 98 ? 7.746 -0.396 1.691 1.00 97.56 98 LEU A N 1
ATOM 698 C CA . LEU A 1 98 ? 6.351 -0.708 1.999 1.00 97.56 98 LEU A CA 1
ATOM 699 C C . LEU A 1 98 ? 6.194 -0.899 3.512 1.00 97.56 98 LEU A C 1
ATOM 701 O O . LEU A 1 98 ? 6.821 -1.777 4.095 1.00 97.56 98 LEU A O 1
ATOM 705 N N . SER A 1 99 ? 5.358 -0.089 4.165 1.00 98.56 99 SER A N 1
ATOM 706 C CA . SER A 1 99 ? 5.182 -0.142 5.626 1.00 98.56 99 SER A CA 1
ATOM 707 C C . SER A 1 99 ? 3.720 -0.065 6.054 1.00 98.56 99 SER A C 1
ATOM 709 O O . SER A 1 99 ? 2.894 0.565 5.391 1.00 98.56 99 SER A O 1
ATOM 711 N N . ALA A 1 100 ? 3.398 -0.694 7.184 1.00 98.75 100 ALA A N 1
ATOM 712 C CA . ALA A 1 100 ? 2.061 -0.695 7.764 1.00 98.75 100 ALA A CA 1
ATOM 713 C C . ALA A 1 100 ? 2.111 -0.899 9.281 1.00 98.75 100 ALA A C 1
ATOM 715 O O . ALA A 1 100 ? 3.013 -1.565 9.784 1.00 98.75 100 ALA A O 1
ATOM 716 N N . ASN A 1 101 ? 1.127 -0.362 10.007 1.00 98.69 101 ASN A N 1
ATOM 717 C CA . ASN A 1 101 ? 0.919 -0.713 11.416 1.00 98.69 101 ASN A CA 1
ATOM 718 C C . ASN A 1 101 ? -0.024 -1.912 11.610 1.00 98.69 101 ASN A C 1
ATOM 720 O O . ASN A 1 101 ? -0.110 -2.402 12.731 1.00 98.69 101 ASN A O 1
ATOM 724 N N . GLY A 1 102 ? -0.718 -2.365 10.561 1.00 98.69 102 GLY A N 1
ATOM 725 C CA . GLY A 1 102 ? -1.528 -3.584 10.533 1.00 98.69 102 GLY A CA 1
ATOM 726 C C . GLY A 1 102 ? -1.075 -4.540 9.428 1.00 98.69 102 GLY A C 1
ATOM 727 O O . GLY A 1 102 ? 0.116 -4.666 9.145 1.00 98.69 102 GLY A O 1
ATOM 728 N N . LYS A 1 103 ? -2.024 -5.251 8.815 1.00 98.81 103 LYS A N 1
ATOM 729 C CA . LYS A 1 103 ? -1.758 -6.288 7.811 1.00 98.81 103 LYS A CA 1
ATOM 730 C C . LYS A 1 103 ? -2.076 -5.776 6.411 1.00 98.81 103 LYS A C 1
ATOM 732 O O . LYS A 1 103 ? -3.172 -5.266 6.163 1.00 98.81 103 LYS A O 1
ATOM 737 N N . VAL A 1 104 ? -1.144 -5.991 5.490 1.00 98.75 104 VAL A N 1
ATOM 738 C CA . VAL A 1 104 ? -1.270 -5.625 4.077 1.00 98.75 104 VAL A CA 1
ATOM 739 C C . VAL A 1 104 ? -1.119 -6.876 3.229 1.00 98.75 104 VAL A C 1
ATOM 741 O O . VAL A 1 104 ? -0.138 -7.602 3.353 1.00 98.75 104 VAL A O 1
ATOM 744 N N . PHE A 1 105 ? -2.080 -7.097 2.341 1.00 98.69 105 PHE A N 1
ATOM 745 C CA . PHE A 1 105 ? -1.995 -8.101 1.290 1.00 98.69 105 PHE A CA 1
ATOM 746 C C . PHE A 1 105 ? -1.929 -7.392 -0.057 1.00 98.69 105 PHE A C 1
ATOM 748 O O . PHE A 1 105 ? -2.656 -6.423 -0.289 1.00 98.69 105 PHE A O 1
ATOM 755 N N . VAL A 1 106 ? -1.068 -7.879 -0.946 1.00 98.31 106 VAL A N 1
ATOM 756 C CA . VAL A 1 106 ? -0.972 -7.418 -2.333 1.00 98.31 106 VAL A CA 1
ATOM 757 C C . VAL A 1 106 ? -1.159 -8.628 -3.232 1.00 98.31 106 VAL A C 1
ATOM 759 O O . VAL A 1 106 ? -0.496 -9.646 -3.049 1.00 98.31 106 VAL A O 1
ATOM 762 N N . VAL A 1 107 ? -2.080 -8.524 -4.184 1.00 98.44 107 VAL A N 1
ATOM 763 C CA . VAL A 1 107 ? -2.333 -9.551 -5.194 1.00 98.44 107 VAL A CA 1
ATOM 764 C C . VAL A 1 107 ? -2.184 -8.917 -6.564 1.00 98.44 107 VAL A C 1
ATOM 766 O O . VAL A 1 107 ? -2.891 -7.963 -6.889 1.00 98.44 107 VAL A O 1
ATOM 769 N N . ASN A 1 108 ? -1.284 -9.480 -7.363 1.00 98.38 108 ASN A N 1
ATOM 770 C CA . ASN A 1 108 ? -1.117 -9.150 -8.769 1.00 98.38 108 ASN A CA 1
ATOM 771 C C . ASN A 1 108 ? -0.987 -10.458 -9.572 1.00 98.38 108 ASN A C 1
ATOM 773 O O . ASN A 1 108 ? 0.009 -11.164 -9.394 1.00 98.38 108 ASN A O 1
ATOM 777 N N . PRO A 1 109 ? -1.966 -10.804 -10.432 1.00 98.06 109 PRO A N 1
ATOM 778 C CA . PRO A 1 109 ? -1.901 -11.999 -11.276 1.00 98.06 109 PRO A CA 1
ATOM 779 C C . PRO A 1 109 ? -0.686 -12.041 -12.211 1.00 98.06 109 PRO A C 1
ATOM 781 O O . PRO A 1 109 ? -0.219 -13.126 -12.545 1.00 98.06 109 PRO A O 1
ATOM 784 N N . SER A 1 110 ? -0.150 -10.881 -12.594 1.00 98.00 110 SER A N 1
ATOM 785 C CA . SER A 1 110 ? 1.044 -10.765 -13.438 1.00 98.00 110 SER A CA 1
ATOM 786 C C . SER A 1 110 ? 2.353 -11.006 -12.681 1.00 98.00 110 SER A C 1
ATOM 788 O O . SER A 1 110 ? 3.417 -11.075 -13.291 1.00 98.00 110 SER A O 1
ATOM 790 N N . GLY A 1 111 ? 2.284 -11.163 -11.357 1.00 97.94 111 GLY A N 1
ATOM 791 C CA . GLY A 1 111 ? 3.423 -11.444 -10.494 1.00 97.94 111 GLY A CA 1
ATOM 792 C C . GLY A 1 111 ? 3.856 -10.251 -9.648 1.00 97.94 111 GLY A C 1
ATOM 793 O O . GLY A 1 111 ? 3.486 -9.098 -9.884 1.00 97.94 111 GLY A O 1
ATOM 794 N N . ILE A 1 112 ? 4.645 -10.559 -8.619 1.00 98.12 112 ILE A N 1
ATOM 795 C CA . ILE A 1 112 ? 5.198 -9.583 -7.681 1.00 98.12 112 ILE A CA 1
ATOM 796 C C . ILE A 1 112 ? 6.684 -9.891 -7.502 1.00 98.12 112 ILE A C 1
ATOM 798 O O . ILE A 1 112 ? 7.047 -10.996 -7.100 1.00 98.12 112 ILE A O 1
ATOM 802 N N . LEU A 1 113 ? 7.531 -8.906 -7.791 1.00 97.31 113 LEU A N 1
ATOM 803 C CA . LEU A 1 113 ? 8.969 -8.941 -7.563 1.00 97.31 113 LEU A CA 1
ATOM 804 C C . LEU A 1 113 ? 9.317 -8.038 -6.380 1.00 97.31 113 LEU A C 1
ATOM 806 O O . LEU A 1 113 ? 8.976 -6.857 -6.385 1.00 97.31 113 LEU A O 1
ATOM 810 N N . PHE A 1 114 ? 10.048 -8.578 -5.407 1.00 97.00 114 PHE A N 1
ATOM 811 C CA . PHE A 1 114 ? 10.675 -7.794 -4.345 1.00 97.00 114 PHE A CA 1
ATOM 812 C C . PHE A 1 114 ? 12.163 -7.632 -4.646 1.00 97.00 114 PHE A C 1
ATOM 814 O O . PHE A 1 114 ? 12.866 -8.614 -4.893 1.00 97.00 114 PHE A O 1
ATOM 821 N N . GLY A 1 115 ? 12.629 -6.386 -4.663 1.00 93.38 115 GLY A N 1
ATOM 822 C CA . GLY A 1 115 ? 14.040 -6.060 -4.820 1.00 93.38 115 GLY A CA 1
ATOM 823 C C . GLY A 1 115 ? 14.844 -6.474 -3.590 1.00 93.38 115 GLY A C 1
ATOM 824 O O . GLY A 1 115 ? 14.327 -6.513 -2.480 1.00 93.38 115 GLY A O 1
ATOM 825 N N . SER A 1 116 ? 16.139 -6.732 -3.768 1.00 88.06 116 SER A N 1
ATOM 826 C CA . SER A 1 116 ? 17.036 -7.155 -2.679 1.00 88.06 116 SER A CA 1
ATOM 827 C C . SER A 1 116 ? 17.207 -6.123 -1.557 1.00 88.06 116 SER A C 1
ATOM 829 O O . SER A 1 116 ? 17.731 -6.456 -0.500 1.00 88.06 116 SER A O 1
ATOM 831 N N . SER A 1 117 ? 16.827 -4.869 -1.810 1.00 79.31 117 SER A N 1
ATOM 832 C CA . SER A 1 117 ? 16.913 -3.739 -0.879 1.00 79.31 117 SER A CA 1
ATOM 833 C C . SER A 1 117 ? 15.549 -3.204 -0.435 1.00 79.31 117 SER A C 1
ATOM 835 O O . SER A 1 117 ? 15.507 -2.120 0.147 1.00 79.31 117 SER A O 1
ATOM 837 N N . ALA A 1 118 ? 14.461 -3.887 -0.801 1.00 67.44 118 ALA A N 1
ATOM 838 C CA . ALA A 1 118 ? 13.101 -3.500 -0.439 1.00 67.44 118 ALA A CA 1
ATOM 839 C C . ALA A 1 118 ? 12.786 -3.826 1.028 1.00 67.44 118 ALA A C 1
ATOM 841 O O . ALA A 1 118 ? 13.297 -4.856 1.527 1.00 67.44 118 ALA A O 1
#

Solvent-accessible surface area (backbone atoms only — not comparable to full-atom values): 6885 Å² total; per-residue (Å²): 142,87,81,90,83,86,84,84,83,82,86,81,85,81,79,80,78,80,81,72,84,74,85,79,68,49,55,63,32,75,74,40,78,76,39,67,40,64,48,80,48,77,57,89,52,37,39,40,35,45,33,73,36,65,50,31,30,33,39,20,48,37,58,26,23,40,71,87,21,37,39,38,41,47,46,75,40,65,83,20,38,37,40,39,36,38,74,40,81,66,56,22,44,34,34,16,47,76,48,58,62,31,43,81,45,80,46,45,92,58,34,78,47,74,40,98,80,74

Mean predicted aligned error: 9.43 Å

pLDDT: mean 88.83, std 16.2, range [47.31, 98.88]

Radius of gyration: 24.24 Å; Cα contacts (8 Å, |Δi|>4): 268; chains: 1; bounding box: 36×36×93 Å

Foldseek 3Di:
DDDDDDDDDDDDPDDDPPPDDDPDFQAWADKDWPDADWDWDDDPAEIEIEGDDLETEIETCAHEHAASHEYEYEYPAQNREYEYEHPHQDEYHYAYYYYYRYYYHYDDPNYYDYDPND